Protein AF-0000000066305489 (afdb_homodimer)

pLDDT: mean 86.9, std 18.03, range [26.52, 97.69]

Radius of gyration: 22.8 Å; Cα contacts (8 Å, |Δi|>4): 94; chains: 2; bounding box: 39×86×69 Å

Foldseek 3Di:
DPPPPVPPPPDDDPCLVVVQVVQVVVVHGSVVVVVVVVVVVVVCVVVVHDVPVVVVVVVVVVVVVVVVVVVVVVVVVVVVVVD/DPPPPVPPPPDDDPCLVVVQVVQVVVVHGSVVVVVVVVVVVVVCVVVVHDVPVVVVVVVVVVVVVVVVVVVVVVVVVVVVVVD

Sequence (166 aa):
MASTTRRNKVEKAPYQDAVTVILNKEGKTYESWSQEIVNSNCLSLLQGENPKWRNKMLEVAAMEIIADSVVKQEEKRQNQTHNMASTTRRNKVEKAPYQDAVTVILNKEGKTYESWSQEIVNSNCLSLLQGENPKWRNKMLEVAAMEIIADSVVKQEEKRQNQTHN

Organism: Bacillus anthracis (NCBI:txid1392)

Secondary structure (DSSP, 8-state):
-----------PPTTHHHHHHHHHHTT--HHHHHHHHHHHHHHHHHTT--HHHHHHHHHHHHHHHHHHHHHHHHHHHHHHHH-/-----------PPTTHHHHHHHHHHTT--HHHHHHHHHHHHHHHHHTT--HHHHHHHHHHHHHHHHHHHHHHHHHHHHHHHH-

Solvent-accessible surface area (backbone atoms only — not comparable to full-atom values): 9641 Å² total; per-residue (Å²): 133,82,77,72,71,73,71,78,71,74,76,79,46,63,61,44,66,63,45,34,58,57,32,48,76,72,76,41,51,57,68,62,50,52,49,49,53,54,51,51,52,38,52,36,46,76,70,72,39,58,65,68,62,51,30,53,57,46,32,57,54,38,52,52,53,52,52,51,49,52,54,52,51,49,54,53,52,55,54,55,68,75,97,133,82,79,73,72,74,71,79,70,76,77,80,43,62,62,45,68,65,45,34,55,57,31,48,78,72,75,41,52,56,67,61,51,52,51,49,53,52,51,50,51,38,52,35,46,76,71,71,39,57,65,69,62,52,32,52,56,46,31,56,53,36,52,50,52,53,53,51,50,53,54,52,51,50,54,53,51,54,53,56,70,73,98

Structure (mmCIF, N/CA/C/O backbone):
data_AF-0000000066305489-model_v1
#
lo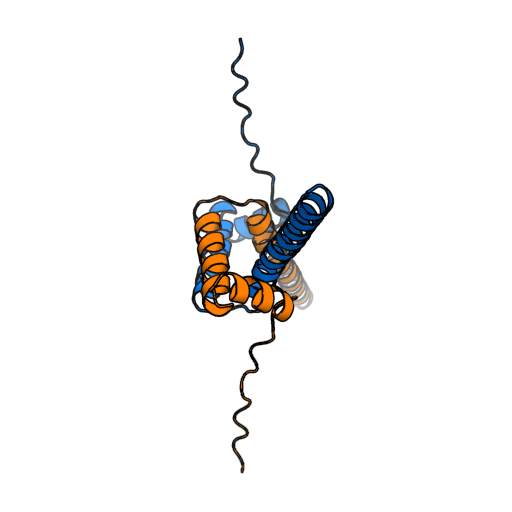op_
_entity.id
_entity.type
_entity.pdbx_description
1 polymer 'Uncharacterized protein pXO2-19/BXB0018/GBAA_pXO2_0018'
#
loop_
_atom_site.group_PDB
_atom_site.id
_atom_site.type_symbol
_atom_site.label_atom_id
_atom_site.label_alt_id
_atom_site.label_comp_id
_atom_site.label_asym_id
_atom_site.label_entity_id
_atom_site.label_seq_id
_atom_site.pdbx_PDB_ins_code
_atom_site.Cartn_x
_atom_site.Cartn_y
_atom_site.Cartn_z
_atom_site.occupancy
_atom_site.B_iso_or_equiv
_atom_site.auth_seq_id
_atom_site.auth_comp_id
_atom_site.auth_asym_id
_atom_site.auth_atom_id
_atom_site.pdbx_PDB_model_num
ATOM 1 N N . MET A 1 1 ? -21.688 10.211 -34.906 1 26.52 1 MET A N 1
ATOM 2 C CA . MET A 1 1 ? -20.781 10.469 -33.812 1 26.52 1 MET A CA 1
ATOM 3 C C . MET A 1 1 ? -20.547 9.211 -32.969 1 26.52 1 MET A C 1
ATOM 5 O O . MET A 1 1 ? -21.469 8.711 -32.344 1 26.52 1 MET A O 1
ATOM 9 N N . ALA A 1 2 ? -19.656 8.328 -33.438 1 40.72 2 ALA A N 1
ATOM 10 C CA . ALA A 1 2 ? -19.344 6.992 -32.938 1 40.72 2 ALA A CA 1
ATOM 11 C C . ALA A 1 2 ? -18.859 7.047 -31.484 1 40.72 2 ALA A C 1
ATOM 13 O O . ALA A 1 2 ? -17.984 7.855 -31.156 1 40.72 2 ALA A O 1
ATOM 14 N N . SER A 1 3 ? -19.719 7.023 -30.5 1 37.06 3 SER A N 1
ATOM 15 C CA . SER A 1 3 ? -19.406 6.922 -29.078 1 37.06 3 SER A CA 1
ATOM 16 C C . SER A 1 3 ? -18.312 5.895 -28.828 1 37.06 3 SER A C 1
ATOM 18 O O . SER A 1 3 ? -18.5 4.703 -29.094 1 37.06 3 SER A O 1
ATOM 20 N 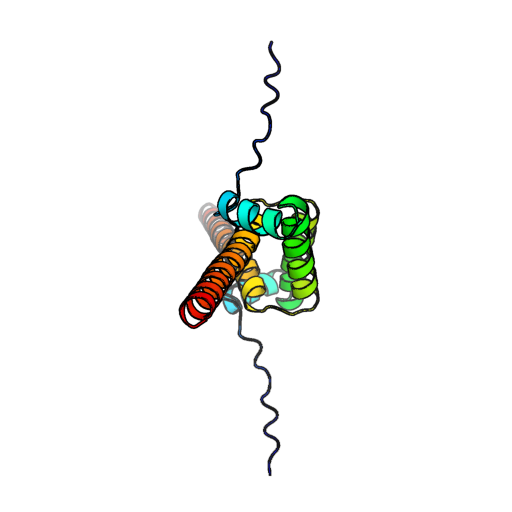N . THR A 1 4 ? -17.078 6.16 -29.234 1 38.91 4 THR A N 1
ATOM 21 C CA . THR A 1 4 ? -15.945 5.316 -28.875 1 38.91 4 THR A CA 1
ATOM 22 C C . THR A 1 4 ? -15.977 4.98 -27.391 1 38.91 4 THR A C 1
ATOM 24 O O . THR A 1 4 ? -15.852 5.871 -26.547 1 38.91 4 THR A O 1
ATOM 27 N N . THR A 1 5 ? -16.812 4.215 -26.953 1 38.84 5 THR A N 1
ATOM 28 C CA . THR A 1 5 ? -16.734 3.664 -25.609 1 38.84 5 THR A CA 1
ATOM 29 C C . THR A 1 5 ? -15.289 3.316 -25.266 1 38.84 5 THR A C 1
ATOM 31 O O . THR A 1 5 ? -14.688 2.438 -25.875 1 38.84 5 THR A O 1
ATOM 34 N N . ARG A 1 6 ? -14.445 4.285 -25 1 40.75 6 ARG A N 1
ATOM 35 C CA . ARG A 1 6 ? -13.102 4.035 -24.5 1 40.75 6 ARG A CA 1
ATOM 36 C C . ARG A 1 6 ? -13.086 2.814 -23.578 1 40.75 6 ARG A C 1
ATOM 38 O O . ARG A 1 6 ? -13.695 2.83 -22.5 1 40.75 6 ARG A O 1
ATOM 45 N N . ARG A 1 7 ? -13.211 1.732 -23.938 1 40.88 7 ARG A N 1
ATOM 46 C CA . ARG A 1 7 ? -13.047 0.492 -23.188 1 40.88 7 ARG A CA 1
ATOM 47 C C . ARG A 1 7 ? -11.922 0.616 -22.156 1 40.88 7 ARG A C 1
ATOM 49 O O . ARG A 1 7 ? -10.781 0.91 -22.516 1 40.88 7 ARG A O 1
ATOM 56 N N . ASN A 1 8 ? -12.031 1.183 -20.953 1 41.91 8 ASN A N 1
ATOM 57 C CA . ASN A 1 8 ? -11.141 1.35 -19.812 1 41.91 8 ASN A CA 1
ATOM 58 C C . ASN A 1 8 ? -10.172 0.177 -19.688 1 41.91 8 ASN A C 1
ATOM 60 O O . ASN A 1 8 ? -10.578 -0.934 -19.344 1 41.91 8 ASN A O 1
ATOM 64 N N . LYS A 1 9 ? -9.367 -0.113 -20.562 1 47.22 9 LYS A N 1
ATOM 65 C CA . LYS A 1 9 ? -8.297 -1.102 -20.531 1 47.22 9 LYS A CA 1
ATOM 66 C C . LYS A 1 9 ? -7.652 -1.179 -19.156 1 47.22 9 LYS A C 1
ATOM 68 O O . LYS A 1 9 ? -7.074 -0.199 -18.672 1 47.22 9 LYS A O 1
ATOM 73 N N . VAL A 1 10 ? -8.281 -1.861 -18.25 1 58.75 10 VAL A N 1
ATOM 74 C CA . VAL A 1 10 ? -7.652 -2.082 -16.953 1 58.75 10 VAL A CA 1
ATOM 75 C C . VAL A 1 10 ? -6.176 -2.43 -17.141 1 58.75 10 VAL A C 1
ATOM 77 O O . VAL A 1 10 ? -5.844 -3.367 -17.875 1 58.75 10 VAL A O 1
ATOM 80 N N . GLU A 1 11 ? -5.293 -1.503 -17.047 1 75.25 11 GLU A N 1
ATOM 81 C CA . GLU A 1 11 ? -3.85 -1.698 -17.156 1 75.25 11 GLU A CA 1
ATOM 82 C C . GLU A 1 11 ? -3.402 -2.928 -16.375 1 75.25 11 GLU A C 1
ATOM 84 O O . GLU A 1 11 ? -3.803 -3.115 -15.219 1 75.25 11 GLU A O 1
ATOM 89 N N . LYS A 1 12 ? -2.787 -3.84 -17.109 1 88.19 12 LYS A N 1
ATOM 90 C CA . LYS A 1 12 ? -2.268 -5.078 -16.531 1 88.19 12 LYS A CA 1
ATOM 91 C C . LYS A 1 12 ? -1.237 -4.789 -15.438 1 88.19 12 LYS A C 1
ATOM 93 O O . LYS A 1 12 ? -0.396 -3.9 -15.594 1 88.19 12 LYS A O 1
ATOM 98 N N . ALA A 1 13 ? -1.359 -5.637 -14.312 1 90.5 13 ALA A N 1
ATOM 99 C CA . ALA A 1 13 ? -0.372 -5.531 -13.242 1 90.5 13 ALA A CA 1
ATOM 100 C C . ALA A 1 13 ? 0.957 -6.156 -13.656 1 90.5 13 ALA A C 1
ATOM 102 O O . ALA A 1 13 ? 0.994 -7.031 -14.523 1 90.5 13 ALA A O 1
ATOM 103 N N . PRO A 1 14 ? 1.994 -5.66 -13.078 1 91.25 14 PRO A N 1
ATOM 104 C CA . PRO A 1 14 ? 3.281 -6.312 -13.328 1 91.25 14 PRO A CA 1
ATOM 105 C C . PRO A 1 14 ? 3.256 -7.805 -13.016 1 91.25 14 PRO A C 1
ATOM 107 O O . PRO A 1 14 ? 2.674 -8.219 -12.008 1 91.25 14 PRO A O 1
ATOM 110 N N . TYR A 1 15 ? 3.812 -8.641 -14.008 1 95.69 15 TYR A N 1
ATOM 111 C CA . TYR A 1 15 ? 3.992 -10.078 -13.844 1 95.69 15 TYR A CA 1
ATOM 112 C C . TYR A 1 15 ? 2.652 -10.805 -13.891 1 95.69 15 TYR A C 1
ATOM 114 O O . TYR A 1 15 ? 2.561 -11.977 -13.523 1 95.69 15 TYR A O 1
ATOM 122 N N . GLN A 1 16 ? 1.667 -10.078 -14.305 1 96.44 16 GLN A N 1
ATOM 123 C CA . GLN A 1 16 ? 0.331 -10.664 -14.305 1 96.44 16 GLN A CA 1
ATOM 124 C C . GLN A 1 16 ? 0.294 -11.953 -15.117 1 96.44 16 GLN A C 1
ATOM 126 O O . GLN A 1 16 ? -0.299 -12.945 -14.695 1 96.44 16 GLN A O 1
ATOM 131 N N . ASP A 1 17 ? 0.879 -11.992 -16.203 1 96.38 17 ASP A N 1
ATOM 132 C CA . ASP A 1 17 ? 0.842 -13.164 -17.062 1 96.38 17 ASP A CA 1
ATOM 133 C C . ASP A 1 17 ? 1.536 -14.352 -16.406 1 96.38 17 ASP A C 1
ATOM 135 O O . ASP A 1 17 ? 1.013 -15.469 -16.422 1 96.38 17 ASP A O 1
ATOM 139 N N . ALA A 1 18 ? 2.746 -14.133 -15.898 1 96.06 18 ALA A N 1
ATOM 140 C CA . ALA A 1 18 ? 3.512 -15.203 -15.258 1 96.06 18 ALA A CA 1
ATOM 141 C C . ALA A 1 18 ? 2.746 -15.789 -14.078 1 96.06 18 ALA A C 1
ATOM 143 O O . ALA A 1 18 ? 2.648 -17.016 -13.945 1 96.06 18 ALA A O 1
ATOM 144 N N . VAL A 1 19 ? 2.174 -14.945 -13.266 1 97.44 19 VAL A N 1
ATOM 145 C CA . VAL A 1 19 ? 1.438 -15.406 -12.094 1 97.44 19 VAL A CA 1
ATOM 146 C C . VAL A 1 19 ? 0.186 -16.156 -12.531 1 97.44 19 VAL A C 1
ATOM 148 O O . VAL A 1 19 ? -0.2 -17.156 -11.906 1 97.44 19 VAL A O 1
ATOM 151 N N . THR A 1 20 ? -0.441 -15.695 -13.594 1 97.38 20 THR A N 1
ATOM 152 C CA . THR A 1 20 ? -1.637 -16.344 -14.109 1 97.38 20 THR A CA 1
ATOM 153 C C . THR A 1 20 ? -1.341 -17.797 -14.492 1 97.38 20 THR A C 1
ATOM 155 O O . THR A 1 20 ? -2.12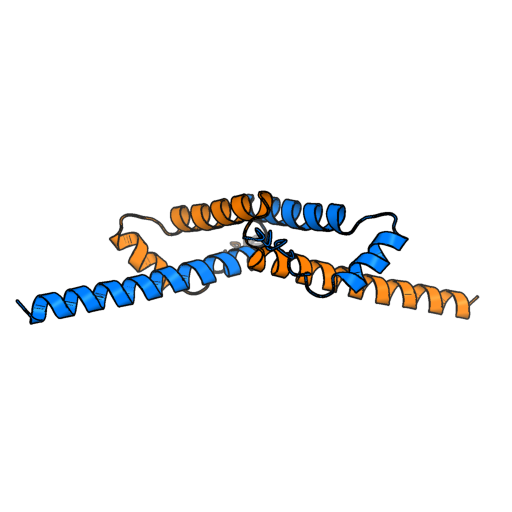7 -18.703 -14.195 1 97.38 20 THR A O 1
ATOM 158 N N . VAL A 1 21 ? -0.244 -18.047 -15.109 1 96.94 21 VAL A N 1
ATOM 159 C CA . VAL A 1 21 ? 0.166 -19.391 -15.516 1 96.94 21 VAL A CA 1
ATOM 160 C C . VAL A 1 21 ? 0.317 -20.281 -14.289 1 96.94 21 VAL A C 1
ATOM 162 O O . VAL A 1 21 ? -0.175 -21.406 -14.273 1 96.94 21 VAL A O 1
ATOM 165 N N . ILE A 1 22 ? 0.977 -19.75 -13.297 1 97 22 ILE A N 1
ATOM 166 C CA . ILE A 1 22 ? 1.239 -20.5 -12.07 1 97 22 ILE A CA 1
ATOM 167 C C . ILE A 1 22 ? -0.078 -20.812 -11.359 1 97 22 ILE A C 1
ATOM 169 O O . ILE A 1 22 ? -0.312 -21.938 -10.938 1 97 22 ILE A O 1
ATOM 173 N N . LEU A 1 23 ? -0.962 -19.828 -11.266 1 97.44 23 LEU A N 1
ATOM 174 C CA . LEU A 1 23 ? -2.242 -19.969 -10.586 1 97.44 23 LEU A CA 1
ATOM 175 C C . LEU A 1 23 ? -3.127 -21 -11.289 1 97.44 23 LEU A C 1
ATOM 177 O O . LEU A 1 23 ? -3.797 -21.797 -10.633 1 97.44 23 LEU A O 1
ATOM 181 N N . ASN A 1 24 ? -3.111 -20.969 -12.594 1 97.19 24 ASN A N 1
ATOM 182 C CA . ASN A 1 24 ? -3.918 -21.922 -13.367 1 97.19 24 ASN A CA 1
ATOM 183 C C . ASN A 1 24 ? -3.525 -23.359 -13.07 1 97.19 24 ASN A C 1
ATOM 185 O O . ASN A 1 24 ? -4.383 -24.25 -13.008 1 97.19 24 ASN A O 1
ATOM 189 N N . LYS A 1 25 ? -2.236 -23.594 -12.859 1 95.19 25 LYS A N 1
ATOM 190 C CA . LYS A 1 25 ? -1.744 -24.938 -12.516 1 95.19 25 LYS A CA 1
ATOM 191 C C . LYS A 1 25 ? -2.291 -25.391 -11.164 1 95.19 25 LYS A C 1
ATOM 193 O O . LYS A 1 25 ? -2.418 -26.594 -10.914 1 95.19 25 LYS A O 1
ATOM 198 N N . GLU A 1 26 ? -2.631 -24.453 -10.383 1 93.94 26 GLU A N 1
ATOM 199 C CA . GLU A 1 26 ? -3.139 -24.734 -9.047 1 93.94 26 GLU A CA 1
ATOM 200 C C . GLU A 1 26 ? -4.664 -24.688 -9.016 1 93.94 26 GLU A C 1
ATOM 202 O O . GLU A 1 26 ? -5.273 -24.844 -7.949 1 93.94 26 GLU A O 1
ATOM 207 N N . GLY A 1 27 ? -5.297 -24.359 -10.094 1 96 27 GLY A N 1
ATOM 208 C CA . GLY A 1 27 ? -6.75 -24.344 -10.188 1 96 27 GLY A CA 1
ATOM 209 C C . GLY A 1 27 ? -7.348 -23.031 -9.703 1 96 27 GLY A C 1
ATOM 210 O O . GLY A 1 27 ? -8.516 -22.984 -9.297 1 96 27 GLY A O 1
ATOM 211 N N . LYS A 1 28 ? -6.527 -21.984 -9.719 1 96.94 28 LYS A N 1
ATOM 212 C CA . LYS A 1 28 ? -6.98 -20.672 -9.305 1 96.94 28 LYS A CA 1
ATOM 213 C C . LYS A 1 28 ? -6.988 -19.703 -10.484 1 96.94 28 LYS A C 1
ATOM 215 O O . LYS A 1 28 ? -6.219 -19.859 -11.438 1 96.94 28 LYS A O 1
ATOM 220 N N . THR A 1 29 ? -7.844 -18.688 -10.406 1 97.62 29 THR A N 1
ATOM 221 C CA . THR A 1 29 ? -7.832 -17.641 -11.414 1 97.62 29 THR A CA 1
ATOM 222 C C . THR A 1 29 ? -7.09 -16.406 -10.898 1 97.62 29 THR A C 1
ATOM 224 O O . THR A 1 29 ? -7 -16.188 -9.695 1 97.62 29 THR A O 1
ATOM 227 N N . TYR A 1 30 ? -6.547 -15.664 -11.812 1 96.88 30 TYR A N 1
ATOM 228 C CA . TYR A 1 30 ? -5.883 -14.414 -11.445 1 96.88 30 TYR A CA 1
ATOM 229 C C . TYR A 1 30 ? -6.84 -13.492 -10.703 1 96.88 30 TYR A C 1
ATOM 231 O O . TYR A 1 30 ? -6.445 -12.82 -9.75 1 96.88 30 TYR A O 1
ATOM 239 N N . GLU A 1 31 ? -8.078 -13.367 -11.141 1 94.94 31 GLU A N 1
ATOM 240 C CA . GLU A 1 31 ? -9.07 -12.484 -10.539 1 94.94 31 GLU A CA 1
ATOM 241 C C . GLU A 1 31 ? -9.336 -12.859 -9.086 1 94.94 31 GLU A C 1
ATOM 243 O O . GLU A 1 31 ? -9.367 -11.984 -8.211 1 94.94 31 GLU A O 1
ATOM 248 N N . SER A 1 32 ? -9.586 -14.125 -8.828 1 96.25 32 SER A N 1
ATOM 249 C CA . SER A 1 32 ? -9.836 -14.57 -7.465 1 96.25 32 SER A CA 1
ATOM 250 C C . SER A 1 32 ? -8.617 -14.344 -6.574 1 96.25 32 SER A C 1
ATOM 252 O O . SER A 1 32 ? -8.75 -13.914 -5.426 1 96.25 32 SER A O 1
ATOM 254 N N . TRP A 1 33 ? -7.508 -14.656 -7.109 1 97.69 33 TRP A N 1
ATOM 255 C CA . TRP A 1 33 ? -6.258 -14.469 -6.375 1 97.69 33 TRP A CA 1
ATOM 256 C C . TRP A 1 33 ? -6.027 -13 -6.059 1 97.69 33 TRP A C 1
ATOM 258 O O . TRP A 1 33 ? -5.715 -12.641 -4.922 1 97.69 33 TRP A O 1
ATOM 268 N N . SER A 1 34 ? -6.117 -12.133 -7.062 1 96.5 34 SER A N 1
ATOM 269 C CA . SER A 1 34 ? -5.867 -10.711 -6.875 1 96.5 34 SER A CA 1
ATOM 270 C C . SER A 1 34 ? -6.816 -10.117 -5.844 1 96.5 34 SER A C 1
ATOM 272 O O . SER A 1 34 ? -6.414 -9.273 -5.031 1 96.5 34 SER A O 1
ATOM 274 N N . GLN A 1 35 ? -8.023 -10.484 -5.84 1 95.62 35 GLN A N 1
ATOM 275 C CA . GLN A 1 35 ? -8.992 -10.023 -4.848 1 95.62 35 GLN A CA 1
ATOM 276 C C . GLN A 1 35 ? -8.594 -10.461 -3.443 1 95.62 35 GLN A C 1
ATOM 278 O O . GLN A 1 35 ? -8.734 -9.695 -2.486 1 95.62 35 GLN A O 1
ATOM 283 N N . GLU A 1 36 ? -8.195 -11.664 -3.346 1 96.81 36 GLU A N 1
ATOM 284 C CA . GLU A 1 36 ? -7.758 -12.172 -2.049 1 96.81 36 GLU A CA 1
ATOM 285 C C . GLU A 1 36 ? -6.57 -11.383 -1.514 1 96.81 36 GLU A C 1
ATOM 287 O O . GLU A 1 36 ? -6.508 -11.078 -0.32 1 96.81 36 GLU A O 1
ATOM 292 N N . ILE A 1 37 ? -5.586 -11.117 -2.383 1 97 37 ILE A N 1
ATOM 293 C CA . ILE A 1 37 ? -4.395 -10.367 -1.994 1 97 37 ILE A CA 1
ATOM 294 C C . ILE A 1 37 ? -4.797 -8.984 -1.486 1 97 37 ILE A C 1
ATOM 296 O O . ILE A 1 37 ? -4.355 -8.555 -0.418 1 97 37 ILE A O 1
ATOM 300 N N . VAL A 1 38 ? -5.645 -8.281 -2.258 1 96.5 38 VAL A N 1
ATOM 301 C CA . VAL A 1 38 ? -6.07 -6.934 -1.901 1 96.5 38 VAL A CA 1
ATOM 302 C C . VAL A 1 38 ? -6.855 -6.969 -0.591 1 96.5 38 VAL A C 1
ATOM 304 O O . VAL A 1 38 ? -6.594 -6.176 0.316 1 96.5 38 VAL A O 1
ATOM 307 N N . ASN A 1 39 ? -7.809 -7.875 -0.45 1 96.62 39 ASN A N 1
ATOM 308 C CA . ASN A 1 39 ? -8.625 -8 0.752 1 96.62 39 ASN A CA 1
ATOM 309 C C . ASN A 1 39 ? -7.773 -8.281 1.985 1 96.62 39 ASN A C 1
ATOM 311 O O . ASN A 1 39 ? -7.961 -7.656 3.031 1 96.62 39 ASN A O 1
ATOM 315 N N . SER A 1 40 ? -6.895 -9.203 1.823 1 96.62 40 SER A N 1
ATOM 316 C CA . SER A 1 40 ? -6.047 -9.586 2.947 1 96.62 40 SER A CA 1
ATOM 317 C C . SER A 1 40 ? -5.148 -8.43 3.379 1 96.62 40 SER A C 1
ATOM 319 O O . SER A 1 40 ? -4.969 -8.188 4.574 1 96.62 40 SER A O 1
ATOM 321 N N . ASN A 1 41 ? -4.555 -7.77 2.457 1 95.94 41 ASN A N 1
ATOM 322 C CA . ASN A 1 41 ? -3.709 -6.625 2.783 1 95.94 41 ASN A CA 1
ATOM 323 C C . ASN A 1 41 ? -4.508 -5.508 3.445 1 95.94 41 ASN A C 1
ATOM 325 O O . ASN A 1 41 ? -4.047 -4.898 4.414 1 95.94 41 ASN A O 1
ATOM 329 N N . CYS A 1 42 ? -5.688 -5.246 2.92 1 96.69 42 CYS A N 1
ATOM 330 C CA . CYS A 1 42 ? -6.531 -4.207 3.504 1 96.69 42 CYS A CA 1
ATOM 331 C C . CYS A 1 42 ? -6.949 -4.578 4.922 1 96.69 42 CYS A C 1
ATOM 333 O O . CYS A 1 42 ? -6.941 -3.73 5.816 1 96.69 42 CYS A O 1
ATOM 335 N N . LEU A 1 43 ? -7.312 -5.809 5.137 1 95.88 43 LEU A N 1
ATOM 336 C CA . LEU A 1 43 ? -7.668 -6.27 6.477 1 95.88 43 LEU A CA 1
ATOM 337 C C . LEU A 1 43 ? -6.496 -6.094 7.438 1 95.88 43 LEU A C 1
ATOM 339 O O . LEU A 1 43 ? -6.672 -5.582 8.547 1 95.88 43 LEU A O 1
ATOM 343 N N . SER A 1 44 ? -5.312 -6.496 6.988 1 95.94 44 SER A N 1
ATOM 344 C CA . SER A 1 44 ? -4.109 -6.359 7.801 1 95.94 44 SER A CA 1
ATOM 345 C C . SER A 1 44 ? -3.832 -4.895 8.133 1 95.94 44 SER A C 1
ATOM 347 O O . SER A 1 44 ? -3.463 -4.57 9.266 1 95.94 44 SER A O 1
ATOM 349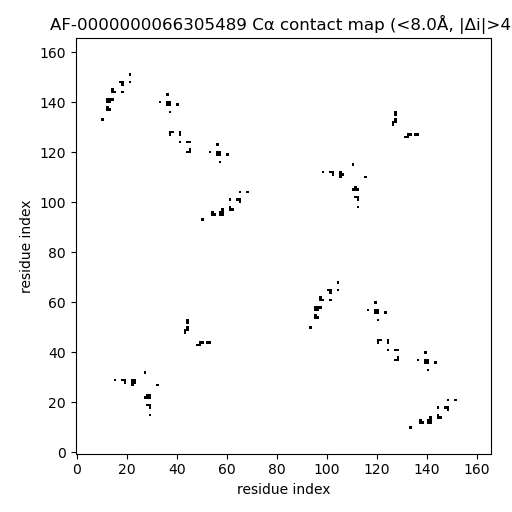 N N . LEU A 1 45 ? -3.965 -4.035 7.203 1 95.12 45 LEU A N 1
ATOM 350 C CA . LEU A 1 45 ? -3.744 -2.605 7.383 1 95.12 45 LEU A CA 1
ATOM 351 C C . LEU A 1 45 ? -4.719 -2.025 8.398 1 95.12 45 LEU A C 1
ATOM 353 O O . LEU A 1 45 ? -4.316 -1.28 9.297 1 95.12 45 LEU A O 1
ATOM 357 N N . LEU A 1 46 ? -5.922 -2.35 8.281 1 94.25 46 LEU A N 1
ATOM 358 C CA . LEU A 1 46 ? -6.969 -1.83 9.148 1 94.25 46 LEU A CA 1
ATOM 359 C C . LEU A 1 46 ? -6.777 -2.32 10.586 1 94.25 46 LEU A C 1
ATOM 361 O O . LEU A 1 46 ? -7.145 -1.627 11.531 1 94.25 46 LEU A O 1
ATOM 365 N N . GLN A 1 47 ? -6.117 -3.459 10.742 1 92.62 47 GLN A N 1
ATOM 366 C CA . GLN A 1 47 ? -5.859 -4.035 12.055 1 92.62 47 GLN A CA 1
ATOM 367 C C . GLN A 1 47 ? -4.551 -3.512 12.641 1 92.62 47 GLN A C 1
ATOM 369 O O . GLN A 1 47 ? -4.188 -3.854 13.766 1 92.62 47 GLN A O 1
ATOM 374 N N . GLY A 1 48 ? -3.936 -2.66 11.914 1 87.44 48 GLY A N 1
ATOM 375 C CA . GLY A 1 48 ? -2.695 -2.082 12.406 1 87.44 48 GLY A CA 1
ATOM 376 C C . GLY A 1 48 ? -1.49 -2.977 12.188 1 87.44 48 GLY A C 1
ATOM 377 O O . GLY A 1 48 ? -0.445 -2.783 12.812 1 87.44 48 GLY A O 1
ATOM 378 N N . GLU A 1 49 ? -1.771 -3.893 11.258 1 86.56 49 GLU A N 1
ATOM 379 C CA . GLU A 1 49 ? -0.685 -4.801 10.906 1 86.56 49 GLU A CA 1
ATOM 380 C C . GLU A 1 49 ? -0.014 -4.379 9.602 1 86.56 49 GLU A C 1
ATOM 382 O O . GLU A 1 49 ? -0.468 -3.443 8.938 1 86.56 49 GLU A O 1
ATOM 387 N N . ASN A 1 50 ? 1.247 -4.707 9.281 1 88.06 50 ASN A N 1
ATOM 388 C C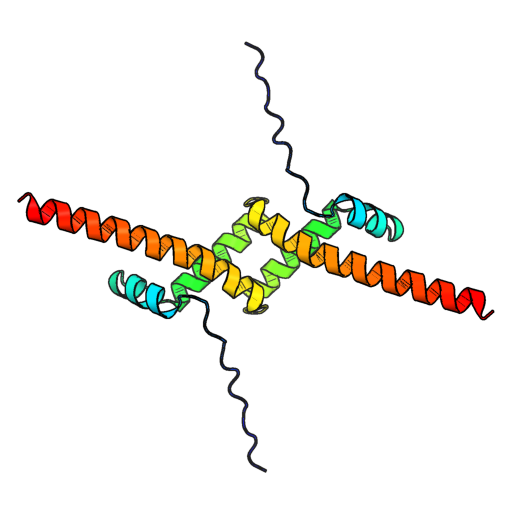A . ASN A 1 50 ? 1.994 -4.445 8.055 1 88.06 50 ASN A CA 1
ATOM 389 C C . ASN A 1 50 ? 2.521 -3.014 8.016 1 88.06 50 ASN A C 1
ATOM 391 O O . ASN A 1 50 ? 2.119 -2.223 7.16 1 88.06 50 ASN A O 1
ATOM 395 N N . PRO A 1 51 ? 3.324 -2.711 8.891 1 90.75 51 PRO A N 1
ATOM 396 C CA . PRO A 1 51 ? 3.844 -1.347 9 1 90.75 51 PRO A CA 1
ATOM 397 C C . PRO A 1 51 ? 4.516 -0.866 7.719 1 90.75 51 PRO A C 1
ATOM 399 O O . PRO A 1 51 ? 4.5 0.331 7.418 1 90.75 51 PRO A O 1
ATOM 402 N N . LYS A 1 52 ? 5.012 -1.778 6.953 1 89.81 52 LYS A N 1
ATOM 403 C CA . LYS A 1 52 ? 5.684 -1.382 5.723 1 89.81 52 LYS A CA 1
ATOM 404 C C . LYS A 1 52 ? 4.699 -0.765 4.734 1 89.81 52 LYS A C 1
ATOM 406 O O . LYS A 1 52 ? 4.945 0.319 4.199 1 89.81 52 LYS A O 1
ATOM 411 N N . TRP A 1 53 ? 3.643 -1.411 4.441 1 92.88 53 TRP A N 1
ATOM 412 C CA . TRP A 1 53 ? 2.619 -0.908 3.529 1 92.88 53 TRP A CA 1
ATOM 413 C C . TRP A 1 53 ? 1.97 0.355 4.086 1 92.88 53 TRP A C 1
ATOM 415 O O . TRP A 1 53 ? 1.713 1.308 3.346 1 92.88 53 TRP A O 1
ATOM 425 N N . ARG A 1 54 ? 1.648 0.332 5.383 1 94.62 54 ARG A N 1
ATOM 426 C CA . ARG A 1 54 ? 1.075 1.5 6.047 1 94.62 54 ARG A CA 1
ATOM 427 C C . ARG A 1 54 ? 1.959 2.727 5.855 1 94.62 54 ARG A C 1
ATOM 429 O O . ARG A 1 54 ? 1.473 3.797 5.477 1 94.62 54 ARG A O 1
ATOM 436 N N . ASN A 1 55 ? 3.221 2.549 6.098 1 94.19 55 ASN A N 1
ATOM 437 C CA . ASN A 1 55 ? 4.16 3.658 5.98 1 94.19 55 ASN A CA 1
ATOM 438 C C . ASN A 1 55 ? 4.227 4.191 4.555 1 94.19 55 ASN A C 1
ATOM 440 O O . ASN A 1 55 ?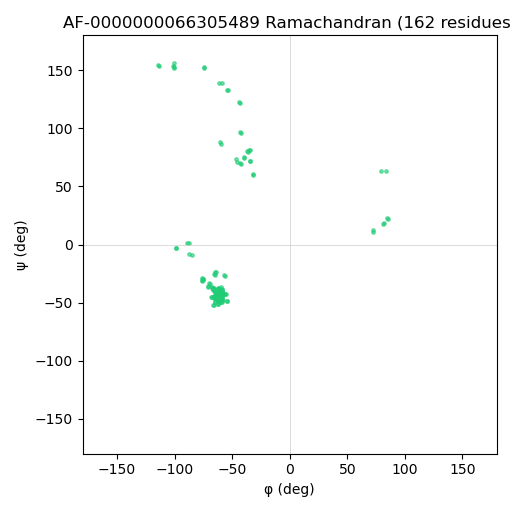 4.359 5.395 4.34 1 94.19 55 ASN A O 1
ATOM 444 N N . LYS A 1 56 ? 4.148 3.305 3.617 1 93 56 LYS A N 1
ATOM 445 C CA . LYS A 1 56 ? 4.16 3.734 2.221 1 93 56 LYS A CA 1
ATOM 446 C C . LYS A 1 56 ? 2.941 4.598 1.903 1 93 56 LYS A C 1
ATOM 448 O O . LYS A 1 56 ? 3.061 5.621 1.224 1 93 56 LYS A O 1
ATOM 453 N N . MET A 1 57 ? 1.788 4.188 2.322 1 94.88 57 MET A N 1
ATOM 454 C CA . MET A 1 57 ? 0.559 4.945 2.107 1 94.88 57 MET A CA 1
ATOM 455 C C . MET A 1 57 ? 0.642 6.316 2.768 1 94.88 57 MET A C 1
ATOM 457 O O . MET A 1 57 ? 0.273 7.324 2.162 1 94.88 57 MET A O 1
ATOM 461 N N . LEU A 1 58 ? 1.151 6.309 3.947 1 96.5 58 LEU A N 1
ATOM 462 C CA . LEU A 1 58 ? 1.222 7.547 4.715 1 96.5 58 LEU A CA 1
ATOM 463 C C . LEU A 1 58 ? 2.268 8.492 4.129 1 96.5 58 LEU A C 1
ATOM 465 O O . LEU A 1 58 ? 2.098 9.711 4.16 1 96.5 58 LEU A O 1
ATOM 469 N N . GLU A 1 59 ? 3.334 7.957 3.645 1 96.69 59 GLU A N 1
ATOM 470 C CA . GLU A 1 59 ? 4.375 8.766 3.02 1 96.69 59 GLU A CA 1
ATOM 471 C C . GLU A 1 59 ? 3.822 9.555 1.838 1 96.69 59 GLU A C 1
ATOM 473 O O . GLU A 1 59 ? 4.062 10.758 1.725 1 96.69 59 GLU A O 1
ATOM 478 N N . VAL A 1 60 ? 3.092 8.906 0.99 1 95.31 60 VAL A N 1
ATOM 479 C CA . VAL A 1 60 ? 2.523 9.547 -0.192 1 95.31 60 VAL A CA 1
ATOM 480 C C . VAL A 1 60 ? 1.563 10.656 0.231 1 95.31 60 VAL A C 1
ATOM 482 O O . VAL A 1 60 ? 1.613 11.766 -0.303 1 95.31 60 VAL A O 1
ATOM 485 N N . ALA A 1 61 ? 0.712 10.344 1.137 1 96.62 61 ALA A N 1
ATOM 486 C CA . ALA A 1 61 ? -0.255 11.328 1.619 1 96.62 61 ALA A CA 1
ATOM 487 C C . ALA A 1 61 ? 0.448 12.508 2.279 1 96.62 61 ALA A C 1
ATOM 489 O O . ALA A 1 61 ? 0.044 13.656 2.098 1 96.62 61 ALA A O 1
ATOM 490 N N . ALA A 1 62 ? 1.47 12.203 3.033 1 97.44 62 ALA A N 1
ATOM 491 C CA . ALA A 1 62 ? 2.234 13.234 3.729 1 97.44 62 ALA A CA 1
ATOM 492 C C . ALA A 1 62 ? 2.879 14.203 2.738 1 97.44 62 ALA A C 1
ATOM 494 O O . ALA A 1 62 ? 2.846 15.422 2.938 1 97.44 62 ALA A O 1
ATOM 495 N N . MET A 1 63 ? 3.461 13.703 1.727 1 96.5 63 MET A N 1
ATOM 496 C CA . MET A 1 63 ? 4.105 14.531 0.713 1 96.5 63 MET A CA 1
ATOM 497 C C . MET A 1 63 ? 3.104 15.492 0.077 1 96.5 63 MET A C 1
ATOM 499 O O . MET A 1 63 ? 3.432 16.656 -0.196 1 96.5 63 MET A O 1
ATOM 503 N N . GLU A 1 64 ? 1.964 15.031 -0.128 1 96.5 64 GLU A N 1
ATOM 504 C CA . GLU A 1 64 ? 0.924 15.867 -0.715 1 96.5 64 GLU A CA 1
ATOM 505 C C . GLU A 1 64 ? 0.54 17.016 0.224 1 96.5 64 GLU A C 1
ATOM 507 O O . GLU A 1 64 ? 0.386 18.156 -0.209 1 96.5 64 GLU A O 1
ATOM 512 N N . ILE A 1 65 ? 0.365 16.672 1.506 1 96.31 65 ILE A N 1
ATOM 513 C CA . ILE A 1 65 ? 0.007 17.688 2.502 1 96.31 65 ILE A CA 1
ATOM 514 C C . ILE A 1 65 ? 1.122 18.719 2.613 1 96.31 65 ILE A C 1
ATOM 516 O O . ILE A 1 65 ? 0.855 19.922 2.715 1 96.31 65 ILE A O 1
ATOM 520 N N . ILE A 1 66 ? 2.318 18.25 2.611 1 96.69 66 ILE A N 1
ATOM 521 C CA . ILE A 1 66 ? 3.471 19.141 2.736 1 96.69 66 ILE A CA 1
ATOM 522 C C . ILE A 1 66 ? 3.559 20.047 1.515 1 96.69 66 ILE A C 1
ATOM 524 O O . ILE A 1 66 ? 3.73 21.266 1.647 1 96.69 66 ILE A O 1
ATOM 528 N N . ALA A 1 67 ? 3.408 19.469 0.353 1 96 67 ALA A N 1
ATOM 529 C CA . ALA A 1 67 ? 3.428 20.25 -0.881 1 96 67 ALA A CA 1
ATOM 530 C C . ALA A 1 67 ? 2.33 21.312 -0.877 1 96 67 ALA A C 1
ATOM 532 O O . ALA A 1 67 ? 2.58 22.484 -1.205 1 96 67 ALA A O 1
ATOM 533 N N . ASP A 1 68 ? 1.129 20.891 -0.482 1 95.44 68 ASP A N 1
ATOM 534 C CA . ASP A 1 68 ? -0.002 21.812 -0.425 1 95.44 68 ASP A CA 1
ATOM 535 C C . ASP A 1 68 ? 0.264 22.953 0.561 1 95.44 68 ASP A C 1
ATOM 537 O O . ASP A 1 68 ? -0.109 24.094 0.309 1 95.44 68 ASP A O 1
ATOM 541 N N . SER A 1 69 ? 0.816 22.625 1.704 1 94.12 69 SER A N 1
ATOM 542 C CA . SER A 1 69 ? 1.098 23.625 2.738 1 94.12 69 SER A CA 1
ATOM 543 C C . SER A 1 69 ? 2.086 24.672 2.24 1 94.12 69 SER A C 1
ATOM 545 O O . SER A 1 69 ? 1.956 25.859 2.564 1 94.12 69 SER A O 1
ATOM 547 N N . VAL A 1 70 ? 3.068 24.281 1.478 1 92.44 70 VAL A N 1
ATOM 548 C CA . VAL A 1 70 ? 4.07 25.188 0.928 1 92.44 70 VAL A CA 1
ATOM 549 C C . VAL A 1 70 ? 3.408 26.172 -0.045 1 92.44 70 VAL A C 1
ATOM 551 O O . VAL A 1 70 ? 3.689 27.359 -0.016 1 92.44 70 VAL A O 1
ATOM 554 N N . VAL A 1 71 ? 2.588 25.641 -0.881 1 93.62 71 VAL A N 1
ATOM 555 C CA . VAL A 1 71 ? 1.889 26.453 -1.865 1 93.62 71 VAL A CA 1
ATOM 556 C C . VAL A 1 71 ? 1.008 27.484 -1.153 1 93.62 71 VAL A C 1
ATOM 558 O O . VAL A 1 71 ? 0.998 28.656 -1.517 1 93.62 71 VAL A O 1
ATOM 561 N N . LYS A 1 72 ? 0.307 27.016 -0.104 1 91.88 72 LYS A N 1
ATOM 562 C CA . LYS A 1 72 ? -0.592 27.891 0.645 1 91.88 72 LYS A CA 1
ATOM 563 C C . LYS A 1 72 ? 0.181 29 1.354 1 91.88 72 LYS A C 1
ATOM 565 O O . LYS A 1 72 ? -0.274 30.141 1.409 1 91.88 72 LYS A O 1
ATOM 570 N N . GLN A 1 73 ? 1.254 28.703 1.887 1 90.12 73 GLN A N 1
ATOM 571 C CA . GLN A 1 73 ? 2.074 29.688 2.586 1 90.12 73 GLN A CA 1
ATOM 572 C C . GLN A 1 73 ? 2.617 30.734 1.621 1 90.12 73 GLN A C 1
ATOM 574 O O . GLN A 1 73 ? 2.662 31.922 1.949 1 90.12 73 GLN A O 1
ATOM 579 N N . GLU A 1 74 ? 2.979 30.344 0.504 1 89.88 74 GLU A N 1
ATOM 580 C CA . GLU A 1 74 ? 3.494 31.266 -0.503 1 89.88 74 GLU A CA 1
ATOM 581 C C . GLU A 1 74 ? 2.402 32.219 -0.993 1 89.88 74 GLU A C 1
ATOM 583 O O . GLU A 1 74 ? 2.652 33.406 -1.202 1 89.88 74 GLU A O 1
ATOM 588 N N . GLU A 1 75 ? 1.329 31.688 -1.238 1 90.12 75 GLU A N 1
ATOM 589 C CA . GLU A 1 75 ? 0.198 32.5 -1.668 1 90.12 75 GLU A CA 1
ATOM 590 C C . GLU A 1 75 ? -0.142 33.562 -0.627 1 90.12 75 GLU A C 1
ATOM 592 O O . GLU A 1 75 ? -0.454 34.719 -0.977 1 90.12 75 GLU A O 1
ATOM 597 N N . LYS A 1 76 ? -0.093 33.219 0.641 1 89.81 76 LYS A N 1
ATOM 598 C CA . LYS A 1 76 ? -0.359 34.188 1.722 1 89.81 76 LYS A CA 1
ATOM 599 C C . LYS A 1 76 ? 0.703 35.281 1.771 1 89.81 76 LYS A C 1
ATOM 601 O O . LYS A 1 76 ? 0.388 36.438 2.006 1 89.81 76 LYS A O 1
ATOM 606 N N . ARG A 1 77 ? 1.896 34.875 1.524 1 89.62 77 ARG A N 1
ATOM 607 C CA . ARG A 1 77 ? 3.006 35.844 1.536 1 89.62 77 ARG A CA 1
ATOM 608 C C . ARG A 1 77 ? 2.883 36.844 0.393 1 89.62 77 ARG A C 1
ATOM 610 O O . ARG A 1 77 ? 3.107 38.031 0.583 1 89.62 77 ARG A O 1
ATOM 617 N N . GLN A 1 78 ? 2.484 36.406 -0.673 1 90.19 78 GLN A N 1
ATOM 618 C CA . GLN A 1 78 ? 2.34 37.25 -1.842 1 90.19 78 GLN A CA 1
ATOM 619 C C . GLN A 1 78 ? 1.19 38.25 -1.657 1 90.19 78 GLN A C 1
ATOM 621 O O . GLN A 1 78 ? 1.276 39.406 -2.096 1 90.19 78 GLN A O 1
ATOM 626 N N . ASN A 1 79 ? 0.216 37.844 -1.003 1 89.31 79 ASN A N 1
ATOM 627 C CA . ASN A 1 79 ? -0.945 38.719 -0.769 1 89.31 79 ASN A CA 1
ATOM 628 C C . ASN A 1 79 ? -0.66 39.75 0.292 1 89.31 79 ASN A C 1
ATOM 630 O O . ASN A 1 79 ? -1.263 40.844 0.281 1 89.31 79 ASN A O 1
ATOM 634 N N . GLN A 1 80 ? 0.178 39.469 1.218 1 86.81 80 GLN A N 1
ATOM 635 C CA . GLN A 1 80 ? 0.538 40.438 2.252 1 86.81 80 GLN A CA 1
ATOM 636 C C . GLN A 1 80 ? 1.485 41.5 1.707 1 86.81 80 GLN A C 1
ATOM 638 O O . GLN A 1 80 ? 1.491 42.625 2.186 1 86.81 80 GLN A O 1
ATOM 643 N N . THR A 1 81 ? 2.25 41.094 0.765 1 82.62 81 THR A N 1
ATOM 644 C CA . THR A 1 81 ? 3.189 42.062 0.187 1 82.62 81 THR A 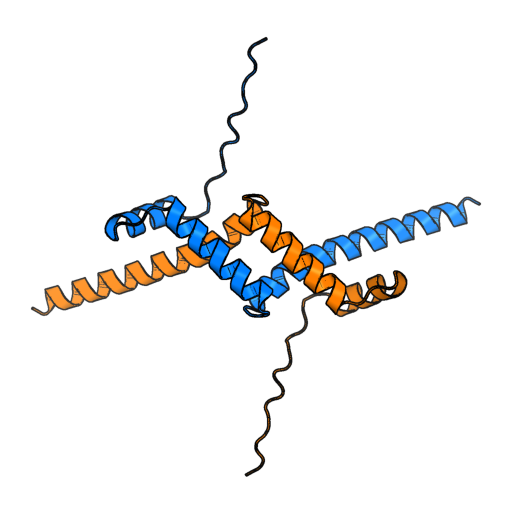CA 1
ATOM 645 C C . THR A 1 81 ? 2.471 43.031 -0.759 1 82.62 81 THR A C 1
ATOM 647 O O . THR A 1 81 ? 2.902 44.156 -0.942 1 82.62 81 THR A O 1
ATOM 650 N N . HIS A 1 82 ? 1.463 42.5 -1.325 1 79.56 82 HIS A N 1
ATOM 651 C CA . HIS A 1 82 ? 0.756 43.344 -2.277 1 79.56 82 HIS A CA 1
ATOM 652 C C . HIS A 1 82 ? -0.274 44.25 -1.574 1 79.56 82 HIS A C 1
ATOM 654 O O . HIS A 1 82 ? -0.831 45.156 -2.18 1 79.56 82 HIS A O 1
ATOM 660 N N . ASN A 1 83 ? -0.544 44.062 -0.276 1 58.97 83 ASN A N 1
ATOM 661 C CA . ASN A 1 83 ? -1.42 44.969 0.432 1 58.97 83 ASN A CA 1
ATOM 662 C C . ASN A 1 83 ? -0.623 45.969 1.269 1 58.97 83 ASN A C 1
ATOM 664 O O . ASN A 1 83 ? 0.356 45.594 1.918 1 58.97 83 ASN A O 1
ATOM 668 N N . MET B 1 1 ? 15.977 -11.727 36.531 1 27.06 1 MET B N 1
ATOM 669 C CA . MET B 1 1 ? 16 -11.719 35.062 1 27.06 1 MET B CA 1
ATOM 670 C C . MET B 1 1 ? 15.023 -10.695 34.5 1 27.06 1 MET B C 1
ATOM 672 O O . MET B 1 1 ? 13.812 -10.805 34.719 1 27.06 1 MET B O 1
ATOM 676 N N . ALA B 1 2 ? 15.453 -9.422 34.344 1 40.88 2 ALA B N 1
ATOM 677 C CA . ALA B 1 2 ? 14.695 -8.219 34.031 1 40.88 2 ALA B CA 1
ATOM 678 C C . ALA B 1 2 ? 13.992 -8.352 32.656 1 40.88 2 ALA B C 1
ATOM 680 O O . ALA B 1 2 ? 14.609 -8.758 31.672 1 40.88 2 ALA B O 1
ATOM 681 N N . SER B 1 3 ? 12.773 -8.891 32.594 1 36.62 3 SER B N 1
ATOM 682 C CA . SER B 1 3 ? 11.914 -8.969 31.406 1 36.62 3 SER B CA 1
ATOM 683 C C . SER B 1 3 ? 11.922 -7.656 30.625 1 36.62 3 SER B C 1
ATOM 685 O O . SER B 1 3 ? 11.438 -6.633 31.125 1 36.62 3 SER B O 1
ATOM 687 N N . THR B 1 4 ? 13.031 -7.301 29.969 1 38.41 4 THR B N 1
ATOM 688 C CA . THR B 1 4 ? 13.07 -6.137 29.078 1 38.41 4 THR B CA 1
ATOM 689 C C . THR B 1 4 ? 11.875 -6.121 28.141 1 38.41 4 THR B C 1
ATOM 691 O O . THR B 1 4 ? 11.703 -7.031 27.328 1 38.41 4 THR B O 1
ATOM 694 N N . THR B 1 5 ? 10.75 -5.828 28.562 1 38.88 5 THR B N 1
ATOM 695 C CA . THR B 1 5 ? 9.609 -5.559 27.688 1 38.88 5 THR B CA 1
ATOM 696 C C . THR B 1 5 ? 10.047 -4.746 26.469 1 38.88 5 THR B C 1
ATOM 698 O O . THR B 1 5 ? 10.5 -3.605 26.609 1 38.88 5 THR B O 1
ATOM 701 N N . ARG B 1 6 ? 10.703 -5.34 25.5 1 40.81 6 ARG B N 1
ATOM 702 C CA . ARG B 1 6 ? 11.008 -4.68 24.234 1 40.81 6 ARG B CA 1
ATOM 703 C C . ARG B 1 6 ? 9.883 -3.725 23.828 1 40.81 6 ARG B C 1
ATOM 705 O O . ARG B 1 6 ? 8.766 -4.156 23.562 1 40.81 6 ARG B O 1
ATOM 712 N N . ARG B 1 7 ? 9.648 -2.734 24.328 1 40.62 7 ARG B N 1
ATOM 713 C CA . ARG B 1 7 ? 8.719 -1.677 23.953 1 40.62 7 ARG B CA 1
ATOM 714 C C . ARG B 1 7 ? 8.633 -1.539 22.438 1 40.62 7 ARG B C 1
ATOM 716 O O . ARG B 1 7 ? 9.641 -1.301 21.766 1 40.62 7 ARG B O 1
ATOM 723 N N . ASN B 1 8 ? 7.895 -2.291 21.609 1 41.53 8 ASN B N 1
ATOM 724 C CA . ASN B 1 8 ? 7.613 -2.314 20.172 1 41.53 8 ASN B CA 1
ATOM 725 C C . ASN B 1 8 ? 7.625 -0.911 19.578 1 41.53 8 ASN B C 1
ATOM 727 O O . ASN B 1 8 ? 6.715 -0.117 19.828 1 41.53 8 ASN B O 1
ATOM 731 N N . LYS B 1 9 ? 8.594 -0.189 19.609 1 47.16 9 LYS B N 1
ATOM 732 C CA . LYS B 1 9 ? 8.812 1.117 19 1 47.16 9 LYS B CA 1
ATOM 733 C C . LYS B 1 9 ? 8.156 1.191 17.625 1 47.16 9 LYS B C 1
ATOM 735 O O . LYS B 1 9 ? 8.516 0.44 16.703 1 47.16 9 LYS B O 1
ATOM 740 N N . VAL B 1 10 ? 6.867 1.421 17.578 1 58.59 10 VAL B N 1
ATOM 741 C CA . VAL B 1 10 ? 6.211 1.641 16.281 1 58.59 10 VAL B CA 1
ATOM 742 C C . VAL B 1 10 ? 7.074 2.553 15.422 1 58.59 10 VAL B C 1
ATOM 744 O O . VAL B 1 10 ? 7.434 3.656 15.836 1 58.59 10 VAL B O 1
ATOM 747 N N . GLU B 1 11 ? 7.875 2.041 14.547 1 75.38 11 GLU B N 1
ATOM 748 C CA . GLU B 1 11 ? 8.719 2.787 13.609 1 75.38 11 GLU B CA 1
ATOM 749 C C . GLU B 1 11 ? 7.945 3.938 12.977 1 75.38 11 GLU B C 1
ATOM 751 O O . GLU B 1 11 ? 6.816 3.756 12.516 1 75.38 11 GLU B O 1
ATOM 756 N N . LYS B 1 12 ? 8.492 5.129 13.172 1 88.5 12 LYS B N 1
ATOM 757 C CA . LYS B 1 12 ? 7.906 6.355 12.633 1 88.5 12 LYS B CA 1
ATOM 758 C C . LYS B 1 12 ? 7.855 6.309 11.109 1 88.5 12 LYS B C 1
ATOM 760 O O . LYS B 1 12 ? 8.805 5.855 10.461 1 88.5 12 LYS B O 1
ATOM 765 N N . ALA B 1 13 ? 6.652 6.836 10.57 1 91.06 13 ALA B N 1
ATOM 766 C CA . ALA B 1 13 ? 6.52 6.941 9.125 1 91.06 13 ALA B CA 1
ATOM 767 C C . ALA B 1 13 ? 7.359 8.094 8.578 1 91.06 13 ALA B C 1
ATOM 769 O O . ALA B 1 13 ? 7.656 9.047 9.297 1 91.06 13 ALA B O 1
ATOM 770 N N . PRO B 1 14 ? 7.766 7.953 7.363 1 91.62 14 PRO B N 1
ATOM 771 C CA . PRO B 1 14 ? 8.453 9.086 6.738 1 91.62 14 PRO B CA 1
ATOM 772 C C . PRO B 1 14 ? 7.637 10.375 6.805 1 91.62 14 PRO B C 1
ATOM 774 O O . PRO B 1 14 ? 6.418 10.352 6.602 1 91.62 14 PRO B O 1
ATOM 777 N N . TYR B 1 15 ? 8.352 11.523 7.242 1 95.88 15 TYR B N 1
ATOM 778 C CA . TYR B 1 15 ? 7.781 12.867 7.25 1 95.88 15 TYR B CA 1
ATOM 779 C C . TYR B 1 15 ? 6.746 13.008 8.359 1 95.88 15 TYR B C 1
ATOM 781 O O . TYR B 1 15 ? 5.98 13.977 8.375 1 95.88 15 TYR B O 1
ATOM 789 N N . GLN B 1 16 ? 6.723 12.031 9.211 1 96.69 16 GLN B N 1
ATOM 790 C CA . GLN B 1 16 ? 5.707 12.047 10.258 1 96.69 16 GLN B CA 1
ATOM 791 C C . GLN B 1 16 ? 5.77 13.336 11.062 1 96.69 16 GLN B C 1
ATOM 793 O O . GLN B 1 16 ? 4.738 13.938 11.367 1 96.69 16 GLN B O 1
ATOM 798 N N . ASP B 1 17 ? 6.883 13.789 11.398 1 96.5 17 ASP B N 1
ATOM 799 C CA . ASP B 1 17 ? 7.027 14.984 12.219 1 96.5 17 ASP B CA 1
ATOM 800 C C . ASP B 1 17 ? 6.512 16.219 11.492 1 96.5 17 ASP B C 1
ATOM 802 O O . ASP B 1 17 ? 5.789 17.031 12.07 1 96.5 17 ASP B O 1
ATOM 806 N N . ALA B 1 18 ? 6.945 16.406 10.242 1 96.19 18 ALA B N 1
ATOM 807 C CA . ALA B 1 18 ? 6.535 17.562 9.445 1 96.19 18 ALA B CA 1
ATOM 808 C C . ALA B 1 18 ? 5.02 17.594 9.289 1 96.19 18 ALA B C 1
ATOM 810 O O . ALA B 1 18 ? 4.395 18.641 9.477 1 96.19 18 ALA B O 1
ATOM 811 N N . VAL B 1 19 ? 4.434 16.469 8.992 1 97.5 19 VAL B N 1
ATOM 812 C CA . VAL B 1 19 ? 2.988 16.406 8.789 1 97.5 19 VAL B CA 1
ATOM 813 C C . VAL B 1 19 ? 2.268 16.672 10.102 1 97.5 19 VAL B C 1
ATOM 815 O O . VAL B 1 19 ? 1.214 17.312 10.125 1 97.5 19 VAL B O 1
ATOM 818 N N . THR B 1 20 ? 2.814 16.188 11.195 1 97.44 20 THR B N 1
ATOM 819 C CA . THR B 1 20 ? 2.225 16.406 12.508 1 97.44 20 THR B CA 1
ATOM 820 C C . THR B 1 20 ? 2.111 17.906 12.812 1 97.44 20 THR B C 1
ATOM 822 O O . THR B 1 20 ? 1.087 18.359 13.32 1 97.44 20 THR B O 1
ATOM 825 N N . VAL B 1 21 ? 3.113 18.641 12.5 1 97.06 21 VAL B N 1
ATOM 826 C CA . VAL B 1 21 ? 3.131 20.094 12.727 1 97.06 21 VAL B CA 1
ATOM 827 C C . VAL B 1 21 ? 2.004 20.75 11.93 1 97.06 21 VAL B C 1
ATOM 829 O O . VAL B 1 21 ? 1.267 21.578 12.461 1 97.06 21 VAL B O 1
ATOM 832 N N . ILE B 1 22 ? 1.892 20.375 10.695 1 97 22 ILE B N 1
ATOM 833 C CA . ILE B 1 22 ? 0.89 20.938 9.805 1 97 22 ILE B CA 1
ATOM 834 C C . ILE B 1 22 ? -0.509 20.594 10.305 1 97 22 ILE B C 1
ATOM 836 O O . ILE B 1 22 ? -1.384 21.453 10.383 1 97 22 ILE B O 1
ATOM 840 N N . LEU B 1 23 ? -0.722 19.344 10.695 1 97.44 23 LEU B N 1
ATOM 841 C CA . LEU B 1 23 ? -2.018 18.859 11.156 1 97.44 23 LEU B CA 1
ATOM 842 C C . LEU B 1 23 ? -2.434 19.562 12.445 1 97.44 23 LEU B C 1
ATOM 844 O O . LEU B 1 23 ? -3.604 19.922 12.609 1 97.44 23 LEU B O 1
ATOM 848 N N . ASN B 1 24 ? -1.492 19.781 13.32 1 97.38 24 ASN B N 1
ATOM 849 C CA . ASN B 1 24 ? -1.782 20.453 14.586 1 97.38 24 ASN B CA 1
ATOM 850 C C . ASN B 1 24 ? -2.316 21.859 14.359 1 97.38 24 ASN B C 1
ATOM 852 O O . ASN B 1 24 ? -3.207 22.312 15.078 1 97.38 24 ASN B O 1
ATOM 856 N N . LYS B 1 25 ? -1.785 22.547 13.344 1 95.31 25 LYS B N 1
ATOM 857 C CA . LYS B 1 25 ? -2.25 23.875 12.992 1 95.31 25 LYS B CA 1
ATOM 858 C C . LYS B 1 25 ? -3.705 23.859 12.531 1 95.31 25 LYS B C 1
ATOM 860 O O . LYS B 1 25 ? -4.418 24.859 12.664 1 95.31 25 LYS B O 1
ATOM 865 N N . GLU B 1 26 ? -4.117 22.75 12.078 1 94 26 GLU B N 1
ATOM 866 C CA . GLU B 1 26 ? -5.477 22.578 11.57 1 94 26 GLU B CA 1
ATOM 867 C C . GLU B 1 26 ? -6.383 21.938 12.617 1 94 26 GLU B C 1
ATOM 869 O O . GLU B 1 26 ? -7.555 21.672 12.344 1 94 26 GLU B O 1
ATOM 874 N N . GLY B 1 27 ? -5.859 21.578 13.758 1 96 27 GLY B N 1
ATOM 875 C CA . GLY B 1 27 ? -6.645 21 14.836 1 96 27 GLY B CA 1
ATOM 876 C C . GLY B 1 27 ? -6.84 19.5 14.695 1 96 27 GLY B C 1
ATOM 877 O O . GLY B 1 27 ? -7.797 18.938 15.234 1 96 27 GLY B O 1
ATOM 878 N N . LYS B 1 28 ? -5.938 18.891 13.953 1 96.94 28 LYS B N 1
ATOM 879 C CA . LYS B 1 28 ? -5.988 17.438 13.758 1 96.94 28 LYS B CA 1
ATOM 880 C C . LYS B 1 28 ? -4.781 16.766 14.398 1 96.94 28 LYS B C 1
ATOM 882 O O . LYS B 1 28 ? -3.723 17.375 14.547 1 96.94 28 LYS B O 1
ATOM 887 N N . THR B 1 29 ? -4.965 15.5 14.75 1 97.69 29 THR B N 1
ATOM 888 C CA . THR B 1 29 ? -3.838 14.719 15.25 1 97.69 29 THR B CA 1
ATOM 889 C C . THR B 1 29 ? -3.287 13.805 14.164 1 97.69 29 THR B C 1
ATOM 891 O O . THR B 1 29 ? -4.004 13.438 13.227 1 97.69 29 THR B O 1
ATOM 894 N N . TYR B 1 30 ? -2.045 13.492 14.281 1 96.94 30 TYR B N 1
ATOM 895 C CA . TYR B 1 30 ? -1.432 12.555 13.352 1 96.94 30 TYR B CA 1
ATOM 896 C C . TYR B 1 30 ? -2.166 11.219 13.352 1 96.94 30 TYR B C 1
ATOM 898 O O . TYR B 1 30 ? -2.352 10.602 12.305 1 96.94 30 TYR B O 1
ATOM 906 N N . GLU B 1 31 ? -2.545 10.703 14.508 1 95 31 GLU B N 1
ATOM 907 C CA . GLU B 1 31 ? -3.221 9.414 14.648 1 95 31 GLU B CA 1
ATOM 908 C C . GLU B 1 31 ? -4.551 9.406 13.906 1 95 31 GLU B C 1
ATOM 910 O O . GLU B 1 31 ? -4.852 8.461 13.172 1 95 31 GLU B O 1
ATOM 915 N N . SER B 1 32 ? -5.367 10.422 14.133 1 96.25 32 SER B N 1
ATOM 916 C CA . SER B 1 32 ? -6.652 10.5 13.453 1 96.25 32 SER B CA 1
ATOM 917 C C . SER B 1 32 ? -6.473 10.609 11.938 1 96.25 32 SER B C 1
ATOM 919 O O . SER B 1 32 ? -7.199 9.977 11.172 1 96.25 32 SER B O 1
ATOM 921 N N . TRP B 1 33 ? -5.559 11.414 11.57 1 97.69 33 TRP B N 1
ATOM 922 C CA . TRP B 1 33 ? -5.27 11.602 10.148 1 97.69 33 TRP B CA 1
ATOM 923 C C . TRP B 1 33 ? -4.785 10.305 9.516 1 97.69 33 TRP B C 1
ATOM 925 O O . TRP B 1 33 ? -5.27 9.906 8.453 1 97.69 33 TRP B O 1
ATOM 935 N N . SER B 1 34 ? -3.793 9.664 10.125 1 96.56 34 SER B N 1
ATOM 936 C CA . SER B 1 34 ? -3.229 8.438 9.57 1 96.56 34 SER B CA 1
ATOM 937 C C . SER B 1 34 ? -4.293 7.355 9.43 1 96.56 34 SER B C 1
ATOM 939 O O . SER B 1 34 ? -4.309 6.617 8.445 1 96.56 34 SER B O 1
ATOM 941 N N . GLN B 1 35 ? -5.156 7.207 10.344 1 95.69 35 GLN B N 1
ATOM 942 C CA . GLN B 1 35 ? -6.25 6.242 10.273 1 95.69 35 GLN B CA 1
ATOM 943 C C . GLN B 1 35 ? -7.176 6.551 9.102 1 95.69 35 GLN B C 1
ATOM 945 O O . GLN B 1 35 ? -7.645 5.641 8.414 1 95.69 35 GLN B O 1
ATOM 950 N N . GLU B 1 36 ? -7.473 7.797 8.961 1 96.81 36 GLU B N 1
ATOM 951 C CA . GLU B 1 36 ? -8.336 8.203 7.852 1 96.81 36 GLU B CA 1
ATOM 952 C C . GLU B 1 36 ? -7.703 7.855 6.508 1 96.81 36 GLU B C 1
ATOM 954 O O . GLU B 1 36 ? -8.391 7.398 5.594 1 96.81 36 GLU B O 1
ATOM 959 N N . ILE B 1 37 ? -6.414 8.141 6.363 1 97 37 ILE B N 1
ATOM 960 C CA . ILE B 1 37 ? -5.699 7.863 5.125 1 97 37 ILE B CA 1
ATOM 961 C C . ILE B 1 37 ? -5.758 6.367 4.82 1 97 37 ILE B C 1
ATOM 963 O O . ILE B 1 37 ? -6.082 5.965 3.701 1 97 37 ILE B O 1
ATOM 967 N N . VAL B 1 38 ? -5.43 5.531 5.832 1 96.5 38 VAL B N 1
ATOM 968 C CA . VAL B 1 38 ? -5.406 4.086 5.656 1 96.5 38 VAL B CA 1
ATOM 969 C C . VAL B 1 38 ? -6.809 3.582 5.32 1 96.5 38 VAL B C 1
ATOM 971 O O . VAL B 1 38 ? -6.988 2.807 4.379 1 96.5 38 VAL B O 1
ATOM 974 N N . ASN B 1 39 ? -7.828 4.016 6.047 1 96.56 39 ASN B N 1
ATOM 975 C CA . ASN B 1 39 ? -9.211 3.607 5.82 1 96.56 39 ASN B CA 1
ATOM 976 C C . ASN B 1 39 ? -9.68 3.979 4.418 1 96.56 39 ASN B C 1
ATOM 978 O O . ASN B 1 39 ? -10.289 3.158 3.727 1 96.56 39 ASN B O 1
ATOM 982 N N . SER B 1 40 ? -9.414 5.176 4.09 1 96.62 40 SER B N 1
ATOM 983 C CA . SER B 1 40 ? -9.852 5.66 2.783 1 96.62 40 SER B CA 1
ATOM 984 C C . SER B 1 40 ? -9.172 4.891 1.652 1 96.62 40 SER B C 1
ATOM 986 O O . SER B 1 40 ? -9.82 4.539 0.662 1 96.62 40 SER B O 1
ATOM 988 N N . ASN B 1 41 ? -7.914 4.691 1.741 1 95.94 41 ASN B N 1
ATOM 989 C CA . ASN B 1 41 ? -7.199 3.93 0.722 1 95.94 41 ASN B CA 1
ATOM 990 C C . ASN B 1 41 ? -7.703 2.492 0.637 1 95.94 41 ASN B C 1
ATOM 992 O O . ASN B 1 41 ? -7.875 1.953 -0.458 1 95.94 41 ASN B O 1
ATOM 996 N N . CYS B 1 42 ? -7.922 1.88 1.793 1 96.75 42 CYS B N 1
ATOM 997 C CA . CYS B 1 42 ? -8.43 0.512 1.804 1 96.75 42 CYS B CA 1
ATOM 998 C C . CYS B 1 42 ? -9.82 0.44 1.19 1 96.75 42 CYS B C 1
ATOM 1000 O O . CYS B 1 42 ? -10.117 -0.477 0.422 1 96.75 42 CYS B O 1
ATOM 1002 N N . LEU B 1 43 ? -10.664 1.389 1.5 1 95.94 43 LEU B N 1
ATOM 1003 C CA . LEU B 1 43 ? -12 1.437 0.909 1 95.94 43 LEU B CA 1
ATOM 1004 C C . LEU B 1 43 ? -11.914 1.565 -0.608 1 95.94 43 LEU B C 1
ATOM 1006 O O . LEU B 1 43 ? -12.602 0.843 -1.335 1 95.94 43 LEU B O 1
ATOM 1010 N N . SER B 1 44 ? -11.062 2.453 -1.06 1 95.94 44 SER B N 1
ATOM 1011 C CA . SER B 1 44 ? -10.867 2.656 -2.492 1 95.94 44 SER B CA 1
ATOM 1012 C C . SER B 1 44 ? -10.367 1.384 -3.168 1 95.94 44 SER B C 1
ATOM 1014 O O . SER B 1 44 ? -10.82 1.038 -4.262 1 95.94 44 SER B O 1
ATOM 1016 N N . LEU B 1 45 ? -9.453 0.725 -2.586 1 95.19 45 LEU B N 1
ATOM 1017 C CA . LEU B 1 45 ? -8.891 -0.515 -3.109 1 95.19 45 LEU B CA 1
ATOM 1018 C C . LEU B 1 45 ? -9.961 -1.594 -3.221 1 95.19 45 LEU B C 1
ATOM 1020 O O . LEU B 1 45 ? -10.07 -2.266 -4.25 1 95.19 45 LEU B O 1
ATOM 1024 N N . LEU B 1 46 ? -10.711 -1.76 -2.23 1 94.31 46 LEU B N 1
ATOM 1025 C CA . LEU B 1 46 ? -11.742 -2.787 -2.18 1 94.31 46 LEU B CA 1
ATOM 1026 C C . LEU B 1 46 ? -12.828 -2.516 -3.213 1 94.31 46 LEU B C 1
ATOM 1028 O O . LEU B 1 46 ? -13.445 -3.449 -3.73 1 94.31 46 LEU B O 1
ATOM 1032 N N . GLN B 1 47 ? -13.008 -1.243 -3.582 1 92.88 47 GLN B N 1
ATOM 1033 C CA . GLN B 1 47 ? -14.008 -0.844 -4.566 1 92.88 47 GLN B CA 1
ATOM 1034 C C . GLN B 1 47 ? -13.438 -0.916 -5.984 1 92.88 47 GLN B C 1
ATOM 1036 O O . GLN B 1 47 ? -14.156 -0.666 -6.957 1 92.88 47 GLN B O 1
ATOM 1041 N N . GLY B 1 48 ? -12.219 -1.321 -6.062 1 87.56 48 GLY B N 1
ATOM 1042 C CA . GLY B 1 48 ? -11.609 -1.449 -7.375 1 87.56 48 GLY B CA 1
ATOM 1043 C C . GLY B 1 48 ? -11.102 -0.13 -7.926 1 87.56 48 GLY B C 1
ATOM 1044 O O . GLY B 1 48 ? -10.859 -0.007 -9.133 1 87.56 48 GLY B O 1
ATOM 1045 N N . GLU B 1 49 ? -10.984 0.753 -6.934 1 86.5 49 GLU B N 1
ATOM 1046 C CA . GLU B 1 49 ? -10.453 2.062 -7.305 1 86.5 49 GLU B CA 1
ATOM 1047 C C . GLU B 1 49 ? -8.977 2.178 -6.953 1 86.5 49 GLU B C 1
ATOM 1049 O O . GLU B 1 49 ? -8.406 1.286 -6.316 1 86.5 49 GLU B O 1
ATOM 1054 N N . ASN B 1 50 ? -8.125 2.963 -7.602 1 87.88 50 ASN B N 1
ATOM 1055 C CA . ASN B 1 50 ? -6.715 3.238 -7.336 1 87.88 50 ASN B CA 1
ATOM 1056 C C . ASN B 1 50 ? -5.812 2.16 -7.926 1 87.88 50 ASN B C 1
ATOM 1058 O O . ASN B 1 50 ? -5.129 1.442 -7.191 1 87.88 50 ASN B O 1
ATOM 1062 N N . PRO B 1 51 ? -5.84 2.051 -9.141 1 90.56 51 PRO B N 1
ATOM 1063 C CA . PRO B 1 51 ? -5.078 1 -9.82 1 90.56 51 PRO B CA 1
ATOM 1064 C C . PRO B 1 51 ? -3.584 1.051 -9.492 1 90.56 51 PRO B C 1
ATOM 1066 O O . PRO B 1 51 ? -2.916 0.014 -9.484 1 90.56 51 PRO B O 1
ATOM 1069 N N . LYS B 1 52 ? -3.096 2.205 -9.164 1 89.81 52 LYS B N 1
ATOM 1070 C CA . LYS B 1 52 ? -1.673 2.322 -8.859 1 89.81 52 LYS B CA 1
ATOM 1071 C C . LYS B 1 52 ? -1.315 1.55 -7.594 1 89.81 52 LYS B C 1
ATOM 1073 O O . LYS B 1 52 ? -0.374 0.754 -7.59 1 89.81 52 LYS B O 1
ATOM 1078 N N . TRP B 1 53 ? -2.004 1.765 -6.535 1 92.81 53 TRP B N 1
ATOM 1079 C CA . TRP B 1 53 ? -1.771 1.065 -5.273 1 92.81 53 TRP B CA 1
ATOM 1080 C C . TRP B 1 53 ? -2.061 -0.425 -5.418 1 92.81 53 TRP B C 1
ATOM 1082 O O . TRP B 1 53 ? -1.316 -1.261 -4.898 1 92.81 53 TRP B O 1
ATOM 1092 N N . ARG B 1 54 ? -3.162 -0.75 -6.07 1 94.5 54 ARG B N 1
ATOM 1093 C CA . ARG B 1 54 ? -3.52 -2.145 -6.32 1 94.5 54 ARG B CA 1
ATOM 1094 C C . ARG B 1 54 ? -2.389 -2.881 -7.027 1 94.5 54 ARG B C 1
ATOM 1096 O O . ARG B 1 54 ? -1.997 -3.975 -6.613 1 94.5 54 ARG B O 1
ATOM 1103 N N . ASN B 1 55 ? -1.885 -2.264 -8.062 1 94.12 55 ASN B N 1
ATOM 1104 C CA . ASN B 1 55 ? -0.816 -2.883 -8.836 1 94.12 55 ASN B CA 1
ATOM 1105 C C . ASN B 1 55 ? 0.438 -3.098 -7.992 1 94.12 55 ASN B C 1
ATOM 1107 O O . ASN B 1 55 ? 1.135 -4.102 -8.156 1 94.12 55 ASN B O 1
ATOM 1111 N N . LYS B 1 56 ? 0.716 -2.164 -7.152 1 93 56 LYS B N 1
ATOM 1112 C CA . LYS B 1 56 ? 1.875 -2.311 -6.277 1 93 56 LYS B CA 1
ATOM 1113 C C . LYS B 1 56 ? 1.714 -3.51 -5.348 1 93 56 LYS B C 1
ATOM 1115 O O . LYS B 1 56 ? 2.658 -4.277 -5.145 1 93 56 LYS B O 1
ATOM 1120 N N . MET B 1 57 ? 0.574 -3.668 -4.746 1 94.81 57 MET B N 1
ATOM 1121 C CA . MET B 1 57 ? 0.292 -4.793 -3.857 1 94.81 57 MET B CA 1
ATOM 1122 C C . MET B 1 57 ? 0.406 -6.117 -4.605 1 94.81 57 MET B C 1
ATOM 1124 O O . MET B 1 57 ? 1.008 -7.066 -4.102 1 94.81 57 MET B O 1
ATOM 1128 N N . LEU B 1 58 ? -0.129 -6.113 -5.77 1 96.44 58 LEU B N 1
ATOM 1129 C CA . LEU B 1 58 ? -0.148 -7.34 -6.559 1 96.44 58 LEU B CA 1
ATOM 1130 C C . LEU B 1 58 ? 1.251 -7.688 -7.055 1 96.44 58 LEU B C 1
ATOM 1132 O O . LEU B 1 58 ? 1.604 -8.867 -7.156 1 96.44 58 LEU B O 1
ATOM 1136 N N . GLU B 1 59 ? 2.014 -6.707 -7.395 1 96.62 59 GLU B N 1
ATOM 1137 C CA . GLU B 1 59 ? 3.385 -6.926 -7.84 1 96.62 59 GLU B CA 1
ATOM 1138 C C . GLU B 1 59 ? 4.203 -7.648 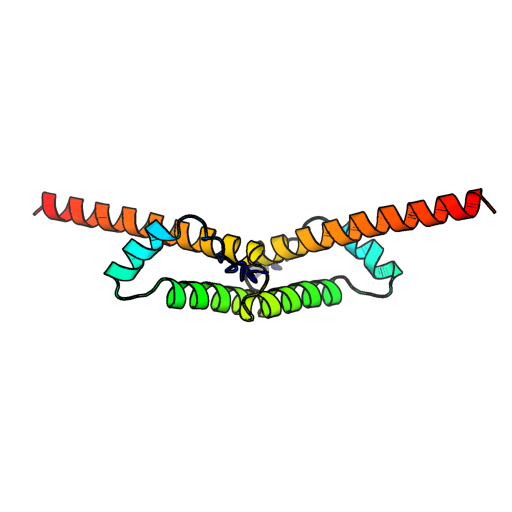-6.773 1 96.62 59 GLU B C 1
ATOM 1140 O O . GLU B 1 59 ? 4.898 -8.625 -7.07 1 96.62 59 GLU B O 1
ATOM 1145 N N . VAL B 1 60 ? 4.117 -7.188 -5.566 1 95.31 60 VAL B N 1
ATOM 1146 C CA . VAL B 1 60 ? 4.871 -7.777 -4.461 1 95.31 60 VAL B CA 1
ATOM 1147 C C . VAL B 1 60 ? 4.434 -9.227 -4.254 1 95.31 60 VAL B C 1
ATOM 1149 O O . VAL B 1 60 ? 5.273 -10.117 -4.109 1 95.31 60 VAL B O 1
ATOM 1152 N N . ALA B 1 61 ? 3.164 -9.43 -4.211 1 96.69 61 ALA B N 1
ATOM 1153 C CA . ALA B 1 61 ? 2.633 -10.773 -4.02 1 96.69 61 ALA B CA 1
ATOM 1154 C C . ALA B 1 61 ? 3.039 -11.695 -5.172 1 96.69 61 ALA B C 1
ATOM 1156 O O . ALA B 1 61 ? 3.379 -12.859 -4.957 1 96.69 61 ALA B O 1
ATOM 1157 N N . ALA B 1 62 ? 2.996 -11.156 -6.363 1 97.38 62 ALA B N 1
ATOM 1158 C CA . ALA B 1 62 ? 3.355 -11.914 -7.559 1 97.38 62 ALA B CA 1
ATOM 1159 C C . ALA B 1 62 ? 4.812 -12.375 -7.5 1 97.38 62 ALA B C 1
ATOM 1161 O O . ALA B 1 62 ? 5.121 -13.523 -7.816 1 97.38 62 ALA B O 1
ATOM 1162 N N . MET B 1 63 ? 5.688 -11.516 -7.141 1 96.44 63 MET B N 1
ATOM 1163 C CA . MET B 1 63 ? 7.105 -11.836 -7.043 1 96.44 63 MET B CA 1
ATOM 1164 C C . MET B 1 63 ? 7.332 -12.984 -6.059 1 96.44 63 MET B C 1
ATOM 1166 O O . MET B 1 63 ? 8.164 -13.859 -6.301 1 96.44 63 MET B O 1
ATOM 1170 N N . GLU B 1 64 ? 6.609 -12.984 -5.027 1 96.44 64 GLU B N 1
ATOM 1171 C CA . GLU B 1 64 ? 6.73 -14.047 -4.035 1 96.44 64 GLU B CA 1
ATOM 1172 C C . GLU B 1 64 ? 6.277 -15.391 -4.605 1 96.44 64 GLU B C 1
ATOM 1174 O O . GLU B 1 64 ? 6.934 -16.422 -4.391 1 96.44 64 GLU B O 1
ATOM 1179 N N . ILE B 1 65 ? 5.137 -15.367 -5.305 1 96.25 65 ILE B N 1
ATOM 1180 C CA . ILE B 1 65 ? 4.609 -16.578 -5.906 1 96.25 65 ILE B CA 1
ATOM 1181 C C . ILE B 1 65 ? 5.594 -17.109 -6.945 1 96.25 65 ILE B C 1
ATOM 1183 O O . ILE B 1 65 ? 5.832 -18.328 -7.023 1 96.25 65 ILE B O 1
ATOM 1187 N N . ILE B 1 66 ? 6.125 -16.234 -7.711 1 96.62 66 ILE B N 1
ATOM 1188 C CA . ILE B 1 66 ? 7.059 -16.625 -8.766 1 96.62 66 ILE B CA 1
ATOM 1189 C C . ILE B 1 66 ? 8.328 -17.203 -8.141 1 96.62 66 ILE B C 1
ATOM 1191 O O . ILE B 1 66 ? 8.805 -18.25 -8.562 1 96.62 66 ILE B O 1
ATOM 1195 N N . ALA B 1 67 ? 8.844 -16.547 -7.145 1 95.94 67 ALA B N 1
ATOM 1196 C CA . ALA B 1 67 ? 10.031 -17.031 -6.449 1 95.94 67 ALA B CA 1
ATOM 1197 C C . ALA B 1 67 ? 9.789 -18.406 -5.852 1 95.94 67 ALA B C 1
ATOM 1199 O O . ALA B 1 67 ? 10.617 -19.312 -6.004 1 95.94 67 ALA B O 1
ATOM 1200 N N . ASP B 1 68 ? 8.633 -18.547 -5.199 1 95.44 68 ASP B N 1
ATOM 1201 C CA . ASP B 1 68 ? 8.281 -19.828 -4.59 1 95.44 68 ASP B CA 1
ATOM 1202 C C . ASP B 1 68 ? 8.18 -20.938 -5.648 1 95.44 68 ASP B C 1
ATOM 1204 O O . ASP B 1 68 ? 8.578 -22.078 -5.406 1 95.44 68 ASP B O 1
ATOM 1208 N N . SER B 1 69 ? 7.574 -20.625 -6.766 1 93.94 69 SER B N 1
ATOM 1209 C CA . SER B 1 69 ? 7.391 -21.594 -7.84 1 93.94 69 SER B CA 1
ATOM 1210 C C . SER B 1 69 ? 8.734 -22.078 -8.375 1 93.94 69 SER B C 1
ATOM 1212 O O . SER B 1 69 ? 8.883 -23.266 -8.711 1 93.94 69 SER B O 1
ATOM 1214 N N . VAL B 1 70 ? 9.703 -21.234 -8.477 1 92.31 70 VAL B N 1
ATOM 1215 C CA . VAL B 1 70 ? 11.031 -21.578 -8.969 1 92.31 70 VAL B CA 1
ATOM 1216 C C . VAL B 1 70 ? 11.703 -22.547 -7.996 1 92.31 70 VAL B C 1
ATOM 1218 O O . VAL B 1 70 ? 12.305 -23.531 -8.414 1 92.31 70 VAL B O 1
ATOM 1221 N N . VAL B 1 71 ? 11.594 -22.25 -6.746 1 93.31 71 VAL B N 1
ATOM 1222 C CA . VAL B 1 71 ? 12.188 -23.094 -5.711 1 93.31 71 VAL B CA 1
ATOM 1223 C C . VAL B 1 71 ? 11.555 -24.484 -5.746 1 93.31 71 VAL B C 1
ATOM 1225 O O . VAL B 1 71 ? 12.25 -25.484 -5.688 1 93.31 71 VAL B O 1
ATOM 1228 N N . LYS B 1 72 ? 10.219 -24.484 -5.898 1 91.81 72 LYS B N 1
ATOM 1229 C CA . LYS B 1 72 ? 9.484 -25.75 -5.918 1 91.81 72 LYS B CA 1
ATOM 1230 C C . LYS B 1 72 ? 9.867 -26.594 -7.141 1 91.81 72 LYS B C 1
ATOM 1232 O O . LYS B 1 72 ? 9.992 -27.812 -7.047 1 91.81 72 LYS B O 1
ATOM 1237 N N . GLN B 1 73 ? 10.016 -26.016 -8.219 1 89.94 73 GLN B N 1
ATOM 1238 C CA . GLN B 1 73 ? 10.383 -26.719 -9.445 1 89.94 73 GLN B CA 1
ATOM 1239 C C . GLN B 1 73 ? 11.789 -27.297 -9.352 1 89.94 73 GLN B C 1
ATOM 1241 O O . GLN B 1 73 ? 12.031 -28.422 -9.805 1 89.94 73 GLN B O 1
ATOM 1246 N N . GLU B 1 74 ? 12.641 -26.609 -8.758 1 89.5 74 GLU B N 1
ATOM 1247 C CA . GLU B 1 74 ? 14.008 -27.078 -8.594 1 89.5 74 GLU B CA 1
ATOM 1248 C C . GLU B 1 74 ? 14.07 -28.281 -7.648 1 89.5 74 GLU B C 1
ATOM 1250 O O . GLU B 1 74 ? 14.812 -29.234 -7.887 1 89.5 74 GLU B O 1
ATOM 1255 N N . GLU B 1 75 ? 13.398 -28.156 -6.633 1 89.94 75 GLU B N 1
ATOM 1256 C CA . GLU B 1 75 ? 13.344 -29.266 -5.676 1 89.94 75 GLU B CA 1
ATOM 1257 C C . GLU B 1 75 ? 12.805 -30.531 -6.328 1 89.94 75 GLU B C 1
ATOM 1259 O O . GLU B 1 75 ? 13.297 -31.641 -6.059 1 89.94 75 GLU B O 1
ATOM 1264 N N . LYS B 1 76 ? 11.812 -30.438 -7.176 1 89.69 76 LYS B N 1
ATOM 1265 C CA . LYS B 1 76 ? 11.25 -31.578 -7.887 1 89.69 76 LYS B CA 1
ATOM 1266 C C . LYS B 1 76 ? 12.266 -32.188 -8.859 1 89.69 76 LYS B C 1
ATOM 1268 O O . LYS B 1 76 ? 12.352 -33.406 -8.992 1 89.69 76 LYS B O 1
ATOM 1273 N N . ARG B 1 77 ? 13 -31.328 -9.477 1 89.44 77 ARG B N 1
ATOM 1274 C CA . ARG B 1 77 ? 14.016 -31.766 -10.43 1 89.44 77 ARG B CA 1
ATOM 1275 C C . ARG B 1 77 ? 15.125 -32.531 -9.727 1 89.44 77 ARG B C 1
ATOM 1277 O O . ARG B 1 77 ? 15.586 -33.562 -10.227 1 89.44 77 ARG B O 1
ATOM 1284 N N . GLN B 1 78 ? 15.484 -32.125 -8.633 1 90.06 78 GLN B N 1
ATOM 1285 C CA . GLN B 1 78 ? 16.562 -32.75 -7.879 1 90.06 78 GLN B CA 1
ATOM 1286 C C . GLN B 1 78 ? 16.125 -34.125 -7.352 1 90.06 78 GLN B C 1
ATOM 1288 O O . GLN B 1 78 ? 16.922 -35.062 -7.305 1 90.06 78 GLN B O 1
ATOM 1293 N N . ASN B 1 79 ? 14.938 -34.25 -7.055 1 89.19 79 ASN B N 1
ATOM 1294 C CA . ASN B 1 79 ? 14.406 -35.5 -6.535 1 89.19 79 ASN B CA 1
ATOM 1295 C C . ASN B 1 79 ? 14.227 -36.531 -7.645 1 89.19 79 ASN B C 1
ATOM 1297 O O . ASN B 1 79 ? 14.297 -37.719 -7.395 1 89.19 79 ASN B O 1
ATOM 1301 N N . GLN B 1 80 ? 13.945 -36.062 -8.805 1 86.56 80 GLN B N 1
ATOM 1302 C CA . GLN B 1 80 ? 13.797 -37 -9.93 1 86.56 80 GLN B CA 1
ATOM 1303 C C . GLN B 1 80 ? 15.148 -37.5 -10.406 1 86.56 80 GLN B C 1
ATOM 1305 O O . GLN B 1 80 ? 15.25 -38.625 -10.914 1 86.56 80 GLN B O 1
ATOM 1310 N N . THR B 1 81 ? 16.109 -36.688 -10.25 1 82.44 81 THR B N 1
ATOM 1311 C CA . THR B 1 81 ? 17.453 -37.094 -10.688 1 82.44 81 THR B CA 1
ATOM 1312 C C . THR B 1 81 ? 18.062 -38.094 -9.695 1 82.44 81 THR B C 1
ATOM 1314 O O . THR B 1 81 ? 18.875 -38.938 -10.078 1 82.44 81 THR B O 1
ATOM 1317 N N . HIS B 1 82 ? 17.656 -37.938 -8.508 1 79.25 82 HIS B N 1
ATOM 1318 C CA . HIS B 1 82 ? 18.25 -38.812 -7.504 1 79.25 82 HIS B CA 1
ATOM 1319 C C . HIS B 1 82 ? 17.469 -40.125 -7.406 1 79.25 82 HIS B C 1
ATOM 1321 O O . HIS B 1 82 ? 17.922 -41.062 -6.766 1 79.25 82 HIS B O 1
ATOM 1327 N N . ASN B 1 83 ? 16.312 -40.281 -8.055 1 58.97 83 ASN B N 1
ATOM 1328 C CA . ASN B 1 83 ? 15.641 -41.562 -8.07 1 58.97 83 ASN B CA 1
ATOM 1329 C C . ASN B 1 83 ? 15.906 -42.312 -9.375 1 58.97 83 ASN B C 1
ATOM 1331 O O . ASN B 1 83 ? 15.859 -41.75 -10.453 1 58.97 83 ASN B O 1
#